Protein AF-A0A3B8YVD1-F1 (afdb_monomer_lite)

Structure (mmCIF, N/CA/C/O backbone):
data_AF-A0A3B8YVD1-F1
#
_entry.id   AF-A0A3B8YVD1-F1
#
loop_
_atom_site.group_PDB
_atom_site.id
_atom_site.type_symbol
_atom_site.label_atom_id
_atom_site.label_alt_id
_atom_site.label_comp_id
_atom_site.label_asym_id
_atom_site.label_entity_id
_atom_site.label_seq_id
_atom_site.pdbx_PDB_ins_code
_atom_site.Cartn_x
_atom_site.Cartn_y
_atom_site.Cartn_z
_atom_site.occupancy
_atom_site.B_iso_or_equiv
_atom_site.auth_seq_id
_atom_site.auth_comp_id
_atom_site.auth_asym_id
_atom_site.auth_atom_id
_atom_site.pdbx_PDB_model_num
ATOM 1 N N . ARG A 1 1 ? -6.437 0.330 22.872 1.00 80.25 1 ARG A N 1
ATOM 2 C CA . ARG A 1 1 ? -7.711 0.959 23.319 1.00 80.25 1 ARG A CA 1
ATOM 3 C C . ARG A 1 1 ? -7.692 1.318 24.804 1.00 80.25 1 ARG A C 1
ATOM 5 O O . ARG A 1 1 ? -8.317 2.302 25.159 1.00 80.25 1 ARG A O 1
ATOM 12 N N . GLU A 1 2 ? -6.945 0.584 25.630 1.00 93.00 2 GLU A N 1
ATOM 13 C CA . GLU A 1 2 ? -6.791 0.787 27.085 1.00 93.00 2 GLU A CA 1
ATOM 14 C C . GLU A 1 2 ? -6.480 2.228 27.521 1.00 93.00 2 GLU A C 1
ATOM 16 O O . GLU A 1 2 ? -6.993 2.679 28.533 1.00 93.00 2 GLU A O 1
ATOM 21 N N . HIS A 1 3 ? -5.701 2.975 26.735 1.00 94.81 3 HIS A N 1
ATOM 22 C CA . HIS A 1 3 ? -5.261 4.326 27.094 1.00 94.81 3 HIS A CA 1
ATOM 23 C C . HIS A 1 3 ? -6.247 5.445 26.709 1.00 94.81 3 HIS A C 1
ATOM 25 O O . HIS A 1 3 ? -5.965 6.610 26.956 1.00 94.81 3 HIS A O 1
ATOM 31 N N . GLY A 1 4 ? -7.373 5.136 26.052 1.00 96.06 4 GLY A N 1
ATOM 32 C CA . GLY A 1 4 ? -8.354 6.151 25.629 1.00 96.06 4 GLY A CA 1
ATOM 33 C C . GLY A 1 4 ? -7.848 7.183 24.604 1.00 96.06 4 GLY A C 1
ATOM 34 O O . GLY A 1 4 ? -8.570 8.116 24.272 1.00 96.06 4 GLY A O 1
ATOM 35 N N . CYS A 1 5 ? -6.628 7.031 24.084 1.00 96.25 5 CYS A N 1
ATOM 36 C CA . CYS A 1 5 ? -6.035 7.942 23.109 1.00 96.25 5 CYS A CA 1
ATOM 37 C C . CYS A 1 5 ? -6.419 7.596 21.664 1.00 96.25 5 CYS A C 1
ATOM 39 O O . CYS A 1 5 ? -6.707 6.442 21.327 1.00 96.25 5 CYS A O 1
ATOM 41 N N . ILE A 1 6 ? -6.335 8.602 20.792 1.00 95.94 6 ILE A N 1
ATOM 42 C CA . ILE A 1 6 ? -6.440 8.430 19.343 1.00 95.94 6 ILE A CA 1
ATOM 43 C C . ILE A 1 6 ? -5.102 7.895 18.819 1.00 95.94 6 ILE A C 1
ATOM 45 O O . ILE A 1 6 ? -4.056 8.501 19.037 1.00 95.94 6 ILE A O 1
ATOM 49 N N . LEU A 1 7 ? -5.148 6.769 18.109 1.00 96.25 7 LEU A N 1
ATOM 50 C CA . LEU A 1 7 ? -4.038 6.231 17.326 1.00 96.25 7 LEU A CA 1
ATOM 51 C C . LEU A 1 7 ? -4.405 6.341 15.848 1.00 96.25 7 LEU A C 1
ATOM 53 O O . LEU A 1 7 ? -5.505 5.948 15.459 1.00 96.25 7 LEU A O 1
ATOM 57 N N . GLN A 1 8 ? -3.474 6.822 15.030 1.00 95.81 8 GLN A N 1
ATOM 58 C CA . GLN A 1 8 ? -3.676 6.959 13.595 1.00 95.81 8 GLN A CA 1
ATOM 59 C C . GLN A 1 8 ? -2.522 6.321 12.823 1.00 95.81 8 GLN A C 1
ATOM 61 O O . GLN A 1 8 ? -1.358 6.500 13.170 1.00 95.81 8 GLN A O 1
ATOM 66 N N . VAL A 1 9 ? -2.864 5.594 11.758 1.00 95.56 9 VAL A N 1
ATOM 67 C CA . VAL A 1 9 ? -1.907 5.057 10.784 1.00 95.56 9 VAL A CA 1
ATOM 68 C C . VAL A 1 9 ? -1.872 5.985 9.573 1.00 95.56 9 VAL A C 1
ATOM 70 O O . VAL A 1 9 ? -2.919 6.408 9.078 1.00 95.56 9 VAL A O 1
ATOM 73 N N . GLY A 1 10 ? -0.671 6.302 9.093 1.00 95.62 10 GLY A N 1
ATOM 74 C CA . GLY A 1 10 ? -0.428 7.242 7.998 1.00 95.62 10 GLY A CA 1
ATOM 75 C C . GLY A 1 10 ? -0.749 6.705 6.599 1.00 95.62 10 GLY A C 1
ATOM 76 O O . GLY A 1 10 ? 0.091 6.809 5.712 1.00 95.62 10 GLY A O 1
ATOM 77 N N . HIS A 1 11 ? -1.944 6.151 6.368 1.00 95.75 11 HIS A N 1
ATOM 78 C CA . HIS A 1 11 ? -2.389 5.753 5.023 1.00 95.75 11 HIS A CA 1
ATOM 79 C C . HIS A 1 11 ? -2.738 6.985 4.177 1.00 95.75 11 HIS A C 1
ATOM 81 O O . HIS A 1 11 ? -3.911 7.320 3.993 1.00 95.75 11 HIS A O 1
ATOM 87 N N . LEU A 1 12 ? -1.700 7.663 3.683 1.00 94.88 12 LEU A N 1
ATOM 88 C CA . LEU A 1 12 ? -1.794 8.960 3.012 1.00 94.88 12 LEU A CA 1
ATOM 89 C C . LEU A 1 12 ? -2.767 8.961 1.826 1.00 94.88 12 LEU A C 1
ATOM 91 O O . LEU A 1 12 ? -3.512 9.922 1.661 1.00 94.88 12 LEU A O 1
ATOM 95 N N . GLU A 1 13 ? -2.827 7.875 1.051 1.00 94.88 13 GLU A N 1
ATOM 96 C CA . GLU A 1 13 ? -3.702 7.793 -0.127 1.00 94.88 13 GLU A CA 1
ATOM 97 C C . GLU A 1 13 ? -5.186 7.971 0.204 1.00 94.88 13 GLU A C 1
ATOM 99 O O . GLU A 1 13 ? -5.939 8.485 -0.615 1.00 94.88 13 GLU A O 1
ATOM 104 N N . ARG A 1 14 ? -5.628 7.683 1.435 1.00 93.12 14 ARG A N 1
ATOM 105 C CA . ARG A 1 14 ? -7.022 7.938 1.850 1.00 93.12 14 ARG A CA 1
ATOM 106 C C . ARG A 1 14 ? -7.397 9.422 1.839 1.00 93.12 14 ARG A C 1
ATOM 108 O O . ARG A 1 14 ? -8.581 9.748 1.842 1.00 93.12 14 ARG A O 1
ATOM 115 N N . PHE A 1 15 ? -6.402 10.305 1.815 1.00 94.88 15 PHE A N 1
ATOM 116 C CA . PHE A 1 15 ? -6.572 11.750 1.720 1.00 94.88 15 PHE A CA 1
ATOM 117 C C . PHE A 1 15 ? -6.392 12.282 0.291 1.00 94.88 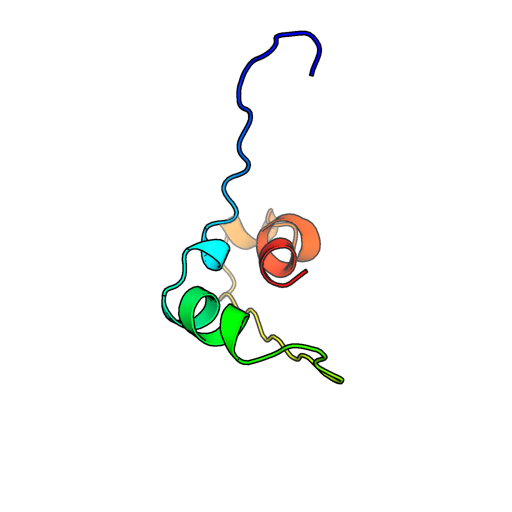15 PHE A C 1
ATOM 119 O O . PHE A 1 15 ? -6.509 13.486 0.067 1.00 94.88 15 PHE A O 1
ATOM 126 N N . ASN A 1 16 ? -6.131 11.408 -0.686 1.00 95.75 16 ASN A N 1
ATOM 127 C CA . ASN A 1 16 ? -6.043 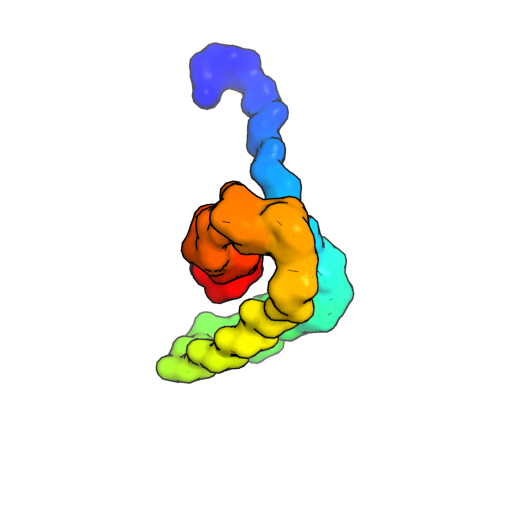11.776 -2.092 1.00 95.75 16 ASN A CA 1
ATOM 128 C C . ASN A 1 16 ? -7.392 12.368 -2.562 1.00 95.75 16 ASN A C 1
ATOM 130 O O . ASN A 1 16 ? -8.414 11.673 -2.486 1.00 95.75 16 ASN A O 1
ATOM 134 N N . PRO A 1 17 ? -7.439 13.618 -3.073 1.00 96.12 17 PRO A N 1
ATOM 135 C CA . PRO A 1 17 ? -8.692 14.266 -3.471 1.00 96.12 17 PRO A CA 1
ATOM 136 C C . PRO A 1 17 ? -9.504 13.468 -4.497 1.00 96.12 17 PRO A C 1
ATOM 138 O O . PRO A 1 17 ? -10.737 13.499 -4.466 1.00 96.12 17 PRO A O 1
ATOM 141 N N . ALA A 1 18 ? -8.830 12.722 -5.379 1.00 94.56 18 ALA A N 1
ATOM 142 C CA . ALA A 1 18 ? -9.492 11.859 -6.350 1.00 94.56 18 ALA A CA 1
ATOM 143 C C . ALA A 1 18 ? -10.215 10.689 -5.664 1.00 94.56 18 ALA A C 1
ATOM 145 O O . ALA A 1 18 ? -11.381 10.437 -5.973 1.00 94.56 18 ALA A O 1
ATOM 146 N N . LEU A 1 19 ? -9.574 10.026 -4.691 1.00 93.12 19 LEU A N 1
ATOM 147 C CA . LEU A 1 19 ? -10.198 8.935 -3.933 1.00 93.12 19 LEU A CA 1
ATOM 148 C C . LEU A 1 19 ? -11.338 9.441 -3.047 1.00 93.12 19 LEU A C 1
ATOM 150 O O . LEU A 1 19 ? -12.405 8.827 -3.036 1.00 93.12 19 LEU A O 1
ATOM 154 N N . ILE A 1 20 ? -11.168 10.587 -2.377 1.00 94.75 20 ILE A N 1
ATOM 155 C CA . ILE A 1 20 ? -12.235 11.213 -1.575 1.00 94.75 20 ILE A CA 1
ATOM 156 C C . ILE A 1 20 ? -13.465 11.485 -2.445 1.00 94.75 20 ILE A C 1
ATOM 158 O O . ILE A 1 20 ? -14.590 11.154 -2.066 1.00 94.75 20 ILE A O 1
ATOM 162 N N . ARG A 1 21 ? -13.261 12.059 -3.636 1.00 94.25 21 ARG A N 1
ATOM 163 C CA . ARG A 1 21 ? -14.351 12.328 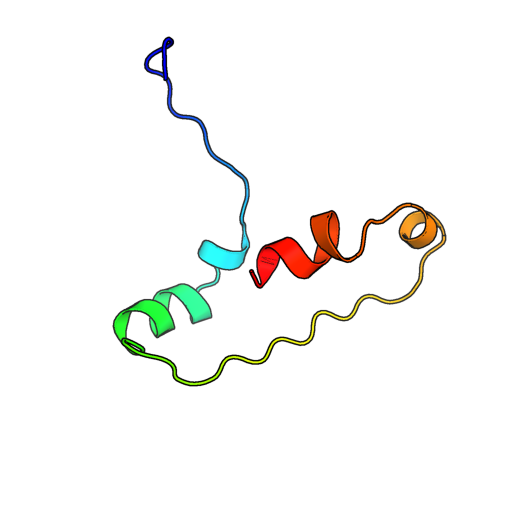-4.576 1.00 94.25 21 ARG A CA 1
ATOM 164 C C . ARG A 1 21 ? -15.020 11.031 -5.038 1.00 94.25 21 ARG A C 1
ATOM 166 O O . ARG A 1 21 ? -16.247 10.975 -5.103 1.00 94.25 21 ARG A O 1
ATOM 173 N N . LEU A 1 22 ? -14.236 10.000 -5.351 1.00 92.50 22 LEU A N 1
ATOM 174 C CA . LEU A 1 22 ? -14.727 8.722 -5.870 1.00 92.50 22 LEU A CA 1
ATOM 175 C C . LEU A 1 22 ? -15.489 7.889 -4.831 1.00 92.50 22 LEU A C 1
ATOM 177 O O . LEU A 1 22 ? -16.448 7.205 -5.196 1.00 92.50 22 LEU A O 1
ATOM 181 N N . ALA A 1 23 ? -15.116 7.985 -3.552 1.00 89.50 23 ALA A N 1
ATOM 182 C CA . ALA A 1 23 ? -15.693 7.201 -2.458 1.00 89.50 23 ALA A CA 1
ATOM 183 C C . ALA A 1 23 ? -17.220 7.357 -2.326 1.00 89.50 23 ALA A C 1
ATOM 185 O O . ALA A 1 2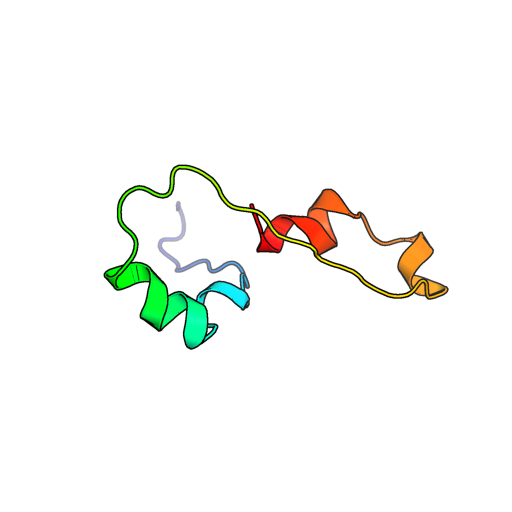3 ? -17.909 6.413 -1.948 1.00 89.50 23 ALA A O 1
ATOM 186 N N . GLY A 1 24 ? -17.770 8.524 -2.682 1.00 88.25 24 GLY A N 1
ATOM 187 C CA . GLY A 1 24 ? -19.220 8.757 -2.693 1.00 88.25 24 GLY A CA 1
ATOM 188 C C . GLY A 1 24 ? -19.946 8.253 -3.949 1.00 88.25 24 GLY A C 1
ATOM 189 O O . GLY A 1 24 ? -21.174 8.169 -3.954 1.00 88.25 24 GLY A O 1
ATOM 190 N N . MET A 1 25 ? -19.209 7.932 -5.016 1.00 95.00 25 MET A N 1
ATOM 191 C CA . MET A 1 25 ? -19.754 7.589 -6.337 1.00 95.00 25 MET A CA 1
ATOM 192 C C . MET A 1 25 ? -19.758 6.075 -6.591 1.00 95.00 25 MET A C 1
ATOM 194 O O . MET A 1 25 ? -20.690 5.555 -7.205 1.00 95.00 25 MET A O 1
ATOM 198 N N . ILE A 1 26 ? -18.753 5.352 -6.089 1.00 92.38 26 ILE A N 1
ATOM 199 C CA . ILE A 1 26 ? -18.631 3.897 -6.247 1.00 92.38 26 ILE A CA 1
ATOM 200 C C . ILE A 1 26 ? -19.150 3.186 -4.994 1.00 92.38 26 ILE A C 1
ATOM 202 O O . ILE A 1 26 ? -18.629 3.377 -3.903 1.00 92.38 26 ILE A O 1
ATOM 206 N N . ARG A 1 27 ? -20.158 2.316 -5.148 1.00 91.50 27 ARG A N 1
ATOM 207 C CA . ARG A 1 27 ? -20.763 1.575 -4.019 1.00 91.50 27 ARG A CA 1
ATOM 208 C C . ARG A 1 27 ? -20.423 0.088 -3.968 1.00 91.50 27 ARG A C 1
ATOM 210 O O . ARG A 1 27 ? -20.327 -0.475 -2.886 1.00 91.50 27 ARG A O 1
ATOM 217 N N . LYS A 1 28 ? -20.315 -0.570 -5.124 1.00 94.12 28 LYS A N 1
ATOM 218 C CA . LYS A 1 28 ? -20.087 -2.022 -5.238 1.00 94.12 28 LYS A CA 1
ATOM 219 C C . LYS A 1 28 ? -19.174 -2.312 -6.433 1.00 94.12 28 LYS A C 1
ATOM 221 O O . LYS A 1 28 ? -19.663 -2.815 -7.449 1.00 94.12 28 LYS A O 1
ATOM 226 N N . PRO A 1 29 ? -17.886 -1.935 -6.362 1.00 93.00 29 PRO A N 1
ATOM 227 C CA . PRO A 1 29 ? -16.962 -2.233 -7.444 1.00 93.00 29 PRO A CA 1
ATOM 228 C C . PRO A 1 29 ? -16.858 -3.753 -7.594 1.00 93.00 29 PRO A C 1
ATOM 230 O O . PRO A 1 29 ? -16.782 -4.485 -6.609 1.00 93.00 29 PRO A O 1
ATOM 233 N N . ARG A 1 30 ? -16.931 -4.237 -8.834 1.00 95.50 30 ARG A N 1
ATOM 234 C CA . ARG A 1 30 ? -16.798 -5.669 -9.149 1.00 95.50 30 ARG A CA 1
ATOM 235 C C . ARG A 1 30 ? -15.355 -6.063 -9.441 1.00 95.50 30 ARG A C 1
ATOM 237 O O . ARG A 1 30 ? -15.020 -7.233 -9.314 1.00 95.50 30 ARG A O 1
ATOM 244 N N . PHE A 1 31 ? -14.539 -5.089 -9.829 1.00 95.94 31 PHE A N 1
ATOM 245 C CA . PHE A 1 31 ? -13.138 -5.244 -10.172 1.00 95.94 31 PHE A CA 1
ATOM 246 C C . PHE A 1 31 ? -12.397 -3.954 -9.817 1.00 95.94 31 PHE A C 1
ATOM 248 O O . PHE A 1 31 ? -12.942 -2.863 -10.004 1.00 95.94 31 PHE A O 1
ATOM 255 N N . VAL A 1 32 ? -11.188 -4.101 -9.284 1.00 93.75 32 VAL A N 1
ATOM 256 C CA . VAL A 1 32 ? -10.261 -3.014 -8.970 1.00 93.75 32 VAL A CA 1
ATOM 257 C C . VAL A 1 32 ? -8.879 -3.489 -9.395 1.00 93.75 32 VAL A C 1
ATOM 259 O O . VAL A 1 32 ? -8.481 -4.600 -9.052 1.00 93.75 32 VAL A O 1
ATOM 262 N N . GLU A 1 33 ? -8.175 -2.655 -10.147 1.00 96.44 33 GLU A N 1
ATOM 263 C CA . GLU A 1 33 ? -6.818 -2.916 -10.611 1.00 96.44 33 GLU A CA 1
ATOM 264 C C . GLU A 1 33 ? -5.941 -1.716 -10.267 1.00 96.44 33 GLU A C 1
ATOM 266 O O . GLU A 1 33 ? -6.305 -0.573 -10.549 1.00 96.44 33 GLU A O 1
ATOM 271 N N . CYS A 1 34 ? -4.791 -1.990 -9.655 1.00 96.06 34 CYS A N 1
ATOM 272 C CA . CYS A 1 34 ? -3.832 -0.986 -9.215 1.00 96.06 34 CYS A CA 1
ATOM 273 C C . CYS A 1 34 ? -2.434 -1.428 -9.640 1.00 96.06 34 CYS A C 1
AT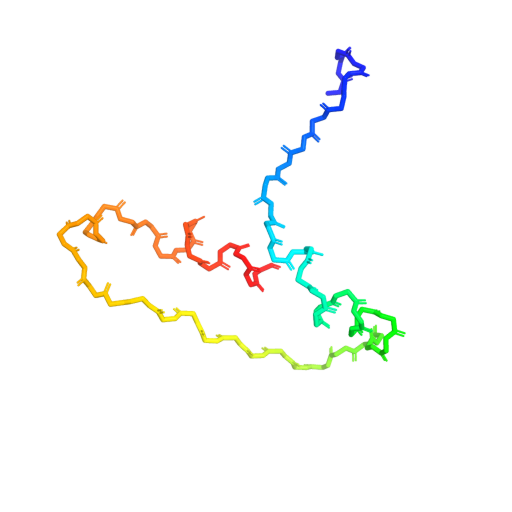OM 275 O O . CYS A 1 34 ? -2.039 -2.566 -9.384 1.00 96.06 34 CYS A O 1
ATOM 277 N N . HIS A 1 35 ? -1.673 -0.535 -10.271 1.00 96.31 35 HIS A N 1
ATOM 278 C CA . HIS A 1 35 ? -0.270 -0.773 -10.604 1.00 96.31 35 HIS A CA 1
ATOM 279 C C . HIS A 1 35 ? 0.578 0.241 -9.841 1.00 96.31 35 HIS A C 1
ATOM 281 O O . HIS A 1 35 ? 0.540 1.436 -10.135 1.00 96.31 35 HIS A O 1
ATOM 287 N N . ARG A 1 36 ? 1.354 -0.231 -8.864 1.00 94.75 36 ARG A N 1
ATOM 288 C CA . ARG A 1 36 ? 2.275 0.607 -8.091 1.00 94.75 36 ARG A CA 1
ATOM 289 C C . ARG A 1 36 ? 3.706 0.267 -8.463 1.00 94.75 36 ARG A C 1
ATOM 291 O O . ARG A 1 36 ? 4.261 -0.732 -8.017 1.00 94.75 36 ARG A O 1
ATOM 298 N N . LEU A 1 37 ? 4.281 1.104 -9.319 1.00 93.56 37 LEU A N 1
ATOM 299 C CA . LEU A 1 37 ? 5.621 0.920 -9.860 1.00 93.56 37 LEU A CA 1
ATOM 300 C C . LEU A 1 37 ? 6.582 1.906 -9.199 1.00 93.56 37 LEU A C 1
ATOM 302 O O . LEU A 1 37 ? 6.297 3.100 -9.115 1.00 93.56 37 LEU A O 1
ATOM 306 N N . ALA A 1 38 ? 7.735 1.405 -8.772 1.00 89.62 38 ALA A N 1
ATOM 307 C CA . ALA A 1 38 ? 8.850 2.218 -8.314 1.00 89.62 38 ALA A CA 1
ATOM 308 C C . ALA A 1 38 ? 10.123 1.767 -9.046 1.00 89.62 38 ALA A C 1
ATOM 310 O O . ALA A 1 38 ? 10.311 0.564 -9.250 1.00 89.62 38 ALA A O 1
ATOM 311 N N . PRO A 1 39 ? 10.999 2.697 -9.465 1.00 90.69 39 PRO A N 1
ATOM 312 C CA . PRO A 1 39 ? 12.283 2.323 -10.034 1.00 90.69 39 PRO A CA 1
ATOM 313 C C . PRO A 1 39 ? 13.142 1.634 -8.971 1.00 90.69 39 PRO A C 1
ATOM 315 O O . PRO A 1 39 ? 13.072 1.963 -7.784 1.00 90.69 39 PRO A O 1
ATOM 318 N N . PHE A 1 40 ? 14.002 0.713 -9.403 1.00 91.12 40 PHE A N 1
ATOM 319 C CA . PHE A 1 40 ? 14.990 0.146 -8.498 1.00 91.12 40 PHE A CA 1
ATOM 320 C C . PHE A 1 40 ? 15.971 1.233 -8.046 1.00 91.12 40 PHE A C 1
ATOM 322 O O . PHE A 1 40 ? 16.514 1.989 -8.853 1.00 91.12 40 PHE A O 1
ATOM 329 N N . THR A 1 41 ? 16.221 1.280 -6.742 1.00 92.19 41 THR A N 1
ATOM 330 C CA . THR A 1 41 ? 17.281 2.088 -6.134 1.00 92.19 41 THR A CA 1
ATOM 331 C C . THR A 1 41 ? 18.084 1.189 -5.197 1.00 92.19 41 THR A C 1
ATOM 333 O O . THR A 1 41 ? 17.544 0.181 -4.745 1.00 92.19 41 THR A O 1
ATOM 336 N N . PRO A 1 42 ? 19.331 1.534 -4.830 1.00 92.06 42 PRO A N 1
ATOM 337 C CA . PRO A 1 42 ? 20.087 0.751 -3.851 1.00 92.06 42 PRO A CA 1
ATOM 338 C C . PRO A 1 42 ? 19.338 0.537 -2.525 1.00 92.06 42 PRO A C 1
ATOM 340 O O . PRO A 1 42 ? 19.442 -0.530 -1.940 1.00 92.06 42 PRO A O 1
ATOM 343 N N . ARG A 1 43 ? 18.524 1.513 -2.088 1.00 86.75 43 ARG A N 1
ATOM 344 C CA . ARG A 1 43 ? 17.635 1.369 -0.918 1.00 86.75 43 ARG A CA 1
ATOM 345 C C . ARG A 1 43 ? 16.413 0.492 -1.185 1.00 86.75 43 ARG A C 1
ATOM 347 O O . ARG A 1 43 ? 15.854 -0.064 -0.255 1.00 86.75 43 ARG A O 1
ATOM 354 N N . GLY A 1 44 ? 15.998 0.375 -2.443 1.00 85.31 44 GLY A N 1
ATOM 355 C CA . GLY A 1 44 ? 14.904 -0.493 -2.871 1.00 85.31 44 GLY A CA 1
ATOM 356 C C . GLY A 1 44 ? 15.185 -1.982 -2.665 1.00 85.31 44 GLY A C 1
ATOM 357 O O . GLY A 1 44 ? 14.244 -2.763 -2.683 1.00 85.31 44 GLY A O 1
ATOM 358 N N . ALA A 1 45 ? 16.445 -2.375 -2.443 1.00 88.50 45 ALA A N 1
ATOM 359 C CA . ALA A 1 45 ? 16.802 -3.747 -2.089 1.00 88.50 45 ALA A CA 1
ATOM 360 C C . ALA A 1 45 ? 16.251 -4.176 -0.715 1.00 88.50 45 ALA A C 1
ATOM 362 O O . ALA A 1 45 ? 15.991 -5.359 -0.517 1.00 88.50 45 ALA A O 1
ATOM 363 N N . ASP A 1 46 ? 16.031 -3.220 0.194 1.00 89.50 46 ASP A N 1
ATOM 364 C CA . ASP A 1 46 ? 15.538 -3.463 1.556 1.00 89.50 46 ASP A CA 1
ATOM 365 C C . ASP A 1 46 ? 14.027 -3.191 1.705 1.00 89.50 46 ASP A C 1
ATOM 367 O O . ASP A 1 46 ? 13.497 -3.231 2.813 1.00 89.50 46 ASP A O 1
ATOM 371 N N . VAL A 1 47 ? 13.329 -2.874 0.608 1.00 89.62 47 VAL A N 1
ATOM 372 C CA . VAL A 1 47 ? 11.900 -2.527 0.618 1.00 89.62 47 VAL A CA 1
ATOM 373 C C . VAL A 1 47 ? 11.056 -3.784 0.433 1.00 89.62 47 VAL A C 1
ATOM 375 O O . VAL A 1 47 ? 11.181 -4.488 -0.573 1.00 89.62 47 VAL A O 1
ATOM 378 N N . ASP A 1 48 ? 10.137 -4.040 1.364 1.00 92.62 48 ASP A N 1
ATOM 379 C CA . ASP A 1 48 ? 9.150 -5.105 1.222 1.00 92.62 48 ASP A CA 1
ATOM 380 C C . ASP A 1 48 ? 8.041 -4.638 0.272 1.00 92.62 48 ASP A C 1
ATOM 382 O O . ASP A 1 48 ? 7.231 -3.758 0.574 1.00 92.62 48 ASP A O 1
ATOM 386 N N . VAL A 1 49 ? 7.980 -5.253 -0.907 1.00 92.50 49 VAL A N 1
ATOM 387 C CA . VAL A 1 49 ? 7.030 -4.862 -1.956 1.00 92.50 49 VAL A CA 1
ATOM 388 C C . VAL A 1 49 ? 5.564 -4.989 -1.540 1.00 92.50 49 VAL A C 1
ATOM 390 O O . VAL A 1 49 ? 4.711 -4.296 -2.094 1.00 92.50 49 VAL A O 1
ATOM 393 N N . VAL A 1 50 ? 5.239 -5.833 -0.561 1.00 93.50 50 VAL A N 1
ATOM 394 C CA . VAL A 1 50 ? 3.866 -5.964 -0.067 1.00 93.50 50 VAL A CA 1
ATOM 395 C C . VAL A 1 50 ? 3.609 -4.947 1.038 1.00 93.50 50 VAL A C 1
ATOM 397 O O . VAL A 1 50 ? 2.625 -4.207 0.987 1.00 93.50 50 VAL A O 1
ATOM 400 N N . ARG A 1 51 ? 4.485 -4.898 2.040 1.00 92.38 51 ARG A N 1
ATOM 401 C CA . ARG A 1 51 ? 4.251 -4.115 3.262 1.00 92.38 51 ARG A CA 1
ATOM 402 C C . ARG A 1 51 ? 4.520 -2.630 3.096 1.00 92.38 51 ARG A C 1
ATOM 404 O O . ARG A 1 51 ? 3.845 -1.843 3.749 1.00 92.38 51 ARG A O 1
ATOM 411 N N . ASP A 1 52 ? 5.453 -2.265 2.227 1.00 92.06 52 ASP A N 1
ATOM 412 C CA . ASP A 1 52 ? 5.886 -0.878 2.061 1.00 92.06 52 ASP A CA 1
ATOM 413 C C . ASP A 1 52 ? 5.316 -0.235 0.791 1.00 92.06 52 ASP A C 1
ATOM 415 O O . ASP A 1 52 ? 5.167 0.983 0.725 1.00 92.06 52 ASP A O 1
ATOM 419 N N . LEU A 1 53 ? 4.968 -1.039 -0.222 1.00 92.75 53 LEU A N 1
ATOM 420 C CA . LEU A 1 53 ? 4.392 -0.560 -1.483 1.00 92.75 53 LEU A CA 1
ATOM 421 C C . LEU A 1 53 ? 2.913 -0.958 -1.608 1.00 92.75 53 LEU A C 1
ATOM 423 O O . LEU A 1 53 ? 2.044 -0.087 -1.622 1.00 92.75 53 LEU A O 1
ATOM 427 N N . MET A 1 54 ? 2.600 -2.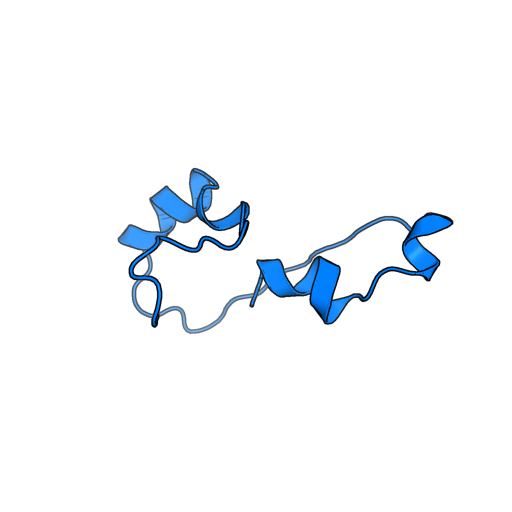255 -1.676 1.00 95.44 54 MET A N 1
ATOM 428 C CA . MET A 1 54 ? 1.236 -2.728 -1.970 1.00 95.44 54 MET A CA 1
ATOM 429 C C . MET A 1 54 ? 0.203 -2.368 -0.889 1.00 95.44 54 MET A C 1
ATOM 431 O O . MET A 1 54 ? -0.981 -2.259 -1.194 1.00 95.44 54 MET A O 1
ATOM 435 N N . ILE A 1 55 ? 0.628 -2.126 0.358 1.00 95.94 55 ILE A N 1
ATOM 436 C CA . ILE A 1 55 ? -0.258 -1.788 1.487 1.00 95.94 55 ILE A CA 1
ATOM 437 C C . ILE A 1 55 ? -1.150 -0.561 1.242 1.00 95.94 55 ILE A C 1
ATOM 439 O O . ILE A 1 55 ? -2.156 -0.373 1.920 1.00 95.94 55 ILE A O 1
ATOM 443 N N . HIS A 1 56 ? -0.776 0.306 0.303 1.00 94.56 56 HIS A N 1
ATOM 444 C CA . HIS A 1 56 ? -1.563 1.483 -0.048 1.00 94.56 56 HIS A CA 1
ATOM 445 C C . HIS A 1 56 ? -2.784 1.160 -0.916 1.00 94.56 56 HIS A C 1
ATOM 447 O O . HIS A 1 56 ? -3.737 1.938 -0.917 1.00 94.56 56 HIS A O 1
ATOM 453 N N . ASP A 1 57 ? -2.737 0.044 -1.645 1.00 93.94 57 ASP A N 1
ATOM 454 C CA . ASP A 1 57 ? -3.767 -0.374 -2.598 1.00 93.94 57 ASP A CA 1
ATOM 455 C C . ASP A 1 57 ? -4.674 -1.493 -2.042 1.00 93.94 57 ASP A C 1
ATOM 457 O O . ASP A 1 57 ? -5.724 -1.763 -2.626 1.00 93.94 57 ASP A O 1
ATOM 461 N N . LEU A 1 58 ? -4.274 -2.125 -0.927 1.00 91.88 58 LEU A N 1
ATOM 462 C CA . LEU A 1 58 ? -5.045 -3.118 -0.160 1.00 91.88 58 LEU A CA 1
ATOM 463 C C . LEU A 1 58 ? -6.092 -2.461 0.758 1.00 91.88 58 LEU A C 1
ATOM 465 O O . LEU A 1 58 ? -7.226 -2.989 0.809 1.00 91.88 58 LEU A O 1
#

pLDDT: mean 93.16, std 3.07, range [80.25, 96.44]

Foldseek 3Di:
DVVPDDDDDPLVCCVVPVNVVCVVVDDDDPDDDDDFDDDDDPVNVVDDCCPRTVVSVD

Sequence (58 aa):
REHGCILQVGHLERFNPALIRLAGMIRKPRFVECHRLAPFTPRGADVDVVRDLMIHDL

Radius of gyration: 15.58 Å; chains: 1; bounding box: 41×20×38 Å

Secondary structure (DSSP, 8-state):
-TT--------GGGG-HHHHHHHTT-SS-S-----------GGGGG--IIIIIGGGT-